Protein AF-A0A8J6MMF2-F1 (afdb_monomer_lite)

Sequence (108 aa):
MIFIKDIRGRNYLLALVIVFGFTLAVPMRLYAYSANKVFMETLDDGRIRVAVFYTVPALKEFRNAQAIFTSKKEANAFYWHLVKGGDFSVNGPANLRFTPPKTQPTPW

Secondary structure (DSSP, 8-state):
-------HHHHHHHHHHHHHHHHHT------EE-EEEEEEEE-TTS-EEEEEEEEETTTTEEEEEEEEES-HHHHHHHHHHHHTT--EETTSSS-EEEPPPPSSPPP-

Structure (mmCIF, N/CA/C/O backbone):
data_AF-A0A8J6MMF2-F1
#
_entry.id   AF-A0A8J6MMF2-F1
#
loop_
_atom_site.group_PDB
_atom_site.id
_atom_site.type_symbol
_atom_site.label_atom_id
_atom_site.label_alt_id
_atom_site.label_comp_id
_atom_site.label_asym_id
_atom_site.label_entity_id
_atom_site.label_seq_id
_atom_site.pdbx_PDB_ins_code
_atom_site.Cartn_x
_atom_site.Cartn_y
_atom_site.Cartn_z
_atom_site.occupancy
_atom_site.B_iso_or_equiv
_atom_site.auth_seq_id
_atom_site.auth_comp_id
_atom_site.auth_asym_id
_atom_site.auth_atom_id
_atom_site.pdbx_PDB_model_num
ATOM 1 N N . MET A 1 1 ? 40.425 -55.834 21.724 1.00 42.09 1 MET A N 1
ATOM 2 C CA . MET A 1 1 ? 39.552 -55.502 20.577 1.00 42.09 1 MET A CA 1
ATOM 3 C C . MET A 1 1 ? 39.149 -54.038 20.720 1.00 42.09 1 MET A C 1
ATOM 5 O O . MET A 1 1 ? 38.381 -53.723 21.617 1.00 42.09 1 MET A O 1
ATOM 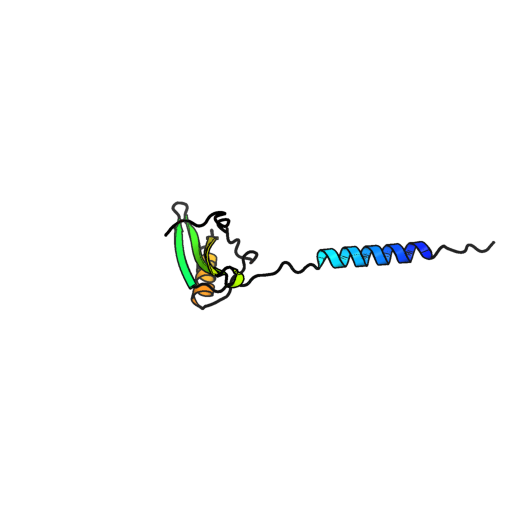9 N N . ILE A 1 2 ? 39.777 -53.131 19.965 1.00 43.97 2 ILE A N 1
ATOM 10 C CA . ILE A 1 2 ? 39.566 -51.676 20.083 1.00 43.97 2 ILE A CA 1
ATOM 11 C C . ILE A 1 2 ? 38.520 -51.270 19.042 1.00 43.97 2 ILE A C 1
ATOM 13 O O . ILE A 1 2 ? 38.746 -51.436 17.846 1.00 43.97 2 ILE A O 1
ATOM 17 N N . PHE A 1 3 ? 37.369 -50.771 19.494 1.00 43.31 3 PHE A N 1
ATOM 18 C CA . PHE A 1 3 ? 36.321 -50.243 18.620 1.00 43.31 3 PHE A CA 1
ATOM 19 C C . PHE A 1 3 ? 36.699 -48.831 18.161 1.00 43.31 3 PHE A C 1
ATOM 21 O O . PHE A 1 3 ? 36.567 -47.861 18.907 1.00 43.31 3 PHE A O 1
ATOM 28 N N . ILE A 1 4 ? 37.166 -48.711 16.919 1.00 53.47 4 ILE A N 1
ATOM 29 C CA . ILE A 1 4 ? 37.329 -47.420 16.247 1.00 53.47 4 ILE A CA 1
ATOM 30 C C . ILE A 1 4 ? 35.929 -46.957 15.828 1.00 53.47 4 ILE A C 1
ATOM 32 O O . ILE A 1 4 ? 35.343 -47.473 14.879 1.00 53.47 4 ILE A O 1
ATOM 36 N N . LYS A 1 5 ? 35.361 -46.014 16.586 1.00 53.78 5 LYS A N 1
ATOM 37 C CA . LYS A 1 5 ? 34.068 -45.387 16.287 1.00 53.78 5 LYS A CA 1
ATOM 38 C C . LYS A 1 5 ? 34.247 -44.473 15.071 1.00 53.78 5 LYS A C 1
ATOM 40 O O . LYS A 1 5 ? 35.023 -43.526 15.129 1.00 53.78 5 LYS A O 1
ATOM 45 N N . ASP A 1 6 ? 33.569 -44.789 13.970 1.00 52.25 6 ASP A N 1
ATOM 46 C CA . ASP A 1 6 ? 33.687 -44.090 12.687 1.00 52.25 6 ASP A CA 1
ATOM 47 C C . ASP A 1 6 ? 33.236 -42.617 12.808 1.00 52.25 6 ASP A C 1
ATOM 49 O O . ASP A 1 6 ? 32.065 -42.314 13.039 1.00 52.25 6 ASP A O 1
ATOM 53 N N . ILE A 1 7 ? 34.187 -41.685 12.698 1.00 56.50 7 ILE A N 1
ATOM 54 C CA . ILE A 1 7 ? 33.983 -40.230 12.851 1.00 56.50 7 ILE A CA 1
ATOM 55 C C . ILE A 1 7 ? 33.394 -39.606 11.567 1.00 56.50 7 ILE A C 1
ATOM 57 O O . ILE A 1 7 ? 32.932 -38.463 11.582 1.00 56.50 7 ILE A O 1
ATOM 61 N N . ARG A 1 8 ? 33.341 -40.349 10.450 1.00 53.91 8 ARG A N 1
ATOM 62 C CA . ARG A 1 8 ? 32.989 -39.803 9.127 1.00 53.91 8 ARG A CA 1
ATOM 63 C C . ARG A 1 8 ? 31.541 -39.316 9.030 1.00 53.91 8 ARG A C 1
ATOM 65 O O . ARG A 1 8 ? 31.298 -38.297 8.392 1.00 53.91 8 ARG A O 1
ATOM 72 N N . GLY A 1 9 ? 30.592 -39.956 9.719 1.00 53.75 9 GLY A N 1
ATOM 73 C CA . GLY A 1 9 ? 29.164 -39.596 9.658 1.00 53.75 9 GLY A CA 1
ATOM 74 C C . GLY A 1 9 ? 28.820 -38.204 10.213 1.00 53.75 9 GLY A C 1
ATOM 75 O O . GLY A 1 9 ? 27.841 -37.587 9.795 1.00 53.75 9 GLY A O 1
ATOM 76 N N . ARG A 1 10 ? 29.645 -37.669 11.121 1.00 54.19 10 ARG A N 1
ATOM 77 C CA . ARG A 1 10 ? 29.398 -36.382 11.792 1.00 54.19 10 ARG A CA 1
ATOM 78 C C . ARG A 1 10 ? 29.695 -35.176 10.892 1.00 54.19 10 ARG A C 1
ATOM 80 O O . ARG A 1 10 ? 29.048 -34.143 11.029 1.00 54.19 10 ARG A O 1
ATOM 87 N N . ASN A 1 11 ? 30.612 -35.327 9.935 1.00 55.78 11 ASN A N 1
ATOM 88 C CA . ASN A 1 11 ? 30.988 -34.260 9.002 1.00 55.78 11 ASN A CA 1
ATOM 89 C C . ASN A 1 11 ? 29.916 -34.033 7.925 1.00 55.78 11 ASN A C 1
ATOM 91 O O . ASN A 1 11 ? 29.640 -32.890 7.566 1.00 55.78 11 ASN A O 1
ATOM 95 N N . TYR A 1 12 ? 29.257 -35.102 7.465 1.00 58.72 12 TYR A N 1
ATOM 96 C CA . TYR A 1 12 ? 28.173 -34.999 6.482 1.00 58.72 12 TYR A CA 1
ATOM 97 C C . TYR A 1 12 ? 26.918 -34.339 7.066 1.00 58.72 12 TYR A C 1
ATOM 99 O O . TYR A 1 12 ? 26.282 -33.536 6.391 1.00 58.72 12 TYR A O 1
ATOM 107 N N . LEU A 1 13 ? 26.599 -34.611 8.337 1.00 58.34 13 LEU A N 1
ATOM 108 C CA . LEU A 1 13 ? 25.499 -33.953 9.053 1.00 58.34 13 LEU A CA 1
ATOM 109 C C . LEU A 1 13 ? 25.727 -32.442 9.198 1.00 58.34 13 LEU A C 1
ATOM 111 O O . LEU A 1 13 ? 24.812 -31.661 8.954 1.00 58.34 13 LEU A O 1
ATOM 115 N N . LEU A 1 14 ? 26.951 -32.025 9.535 1.00 58.62 14 LEU A N 1
ATOM 116 C CA . LEU A 1 14 ? 27.307 -30.605 9.627 1.00 58.62 14 LEU A CA 1
ATOM 117 C C . LEU A 1 14 ? 27.216 -29.907 8.264 1.00 58.62 14 LEU A C 1
ATOM 119 O O . LEU A 1 14 ? 26.653 -28.819 8.176 1.00 58.62 14 LEU A O 1
ATOM 123 N N . ALA A 1 15 ? 27.702 -30.547 7.197 1.00 60.62 15 ALA A N 1
ATOM 124 C CA . ALA A 1 15 ? 27.588 -30.010 5.842 1.00 60.62 15 ALA A CA 1
ATOM 125 C C . ALA A 1 15 ? 26.120 -29.849 5.406 1.00 60.62 15 ALA A C 1
ATOM 127 O O . ALA A 1 15 ? 25.755 -28.829 4.824 1.00 60.62 15 ALA A O 1
ATOM 128 N N . LEU A 1 16 ? 25.261 -30.814 5.744 1.00 59.03 16 LEU A N 1
ATOM 129 C CA . LEU A 1 16 ? 23.841 -30.786 5.395 1.00 59.03 16 LEU A CA 1
ATOM 130 C C . LEU A 1 16 ? 23.087 -29.677 6.149 1.00 59.03 16 LEU A C 1
ATOM 132 O O . LEU A 1 16 ? 22.288 -28.970 5.541 1.00 59.03 16 LEU A O 1
ATOM 136 N N . VAL A 1 17 ? 23.403 -29.448 7.430 1.00 61.16 17 VAL A N 1
ATOM 137 C CA . VAL A 1 17 ? 22.840 -28.337 8.225 1.00 61.16 17 VAL A CA 1
ATOM 138 C C . VAL A 1 17 ? 23.275 -26.969 7.683 1.00 61.16 17 VAL A C 1
ATOM 140 O O . VAL A 1 17 ? 22.457 -26.053 7.628 1.00 61.16 17 VAL A O 1
ATOM 143 N N . ILE A 1 18 ? 24.524 -26.824 7.228 1.00 60.81 18 ILE A N 1
ATOM 144 C CA . ILE A 1 18 ? 25.024 -25.565 6.648 1.00 60.81 18 ILE A CA 1
ATOM 145 C C . ILE A 1 18 ? 24.328 -25.255 5.314 1.00 60.81 18 ILE A C 1
ATOM 147 O O . ILE A 1 18 ? 23.906 -24.120 5.092 1.00 60.81 18 ILE A O 1
ATOM 151 N N . VAL A 1 19 ? 24.148 -26.258 4.448 1.00 59.78 19 VAL A N 1
ATOM 152 C CA . VAL A 1 19 ? 23.449 -26.092 3.160 1.00 59.78 19 VAL A CA 1
ATOM 153 C C . VAL A 1 19 ? 21.963 -25.773 3.372 1.00 59.78 19 VAL A C 1
ATOM 155 O O . VAL A 1 19 ? 21.427 -24.872 2.722 1.00 59.78 19 VAL A O 1
ATOM 158 N N . PHE A 1 20 ? 21.301 -26.437 4.325 1.00 58.22 20 PHE A N 1
ATOM 159 C CA . PHE A 1 20 ? 19.907 -26.132 4.664 1.00 58.22 20 PHE A CA 1
ATOM 160 C C . PHE A 1 20 ? 19.759 -24.728 5.275 1.00 58.22 20 PHE A C 1
ATOM 162 O O . PHE A 1 20 ? 18.843 -23.992 4.915 1.00 58.22 20 PHE A O 1
ATOM 169 N N . GLY A 1 21 ? 20.699 -24.311 6.129 1.00 58.34 21 GLY A N 1
ATOM 170 C CA . GLY A 1 21 ? 20.718 -22.967 6.713 1.00 58.34 21 GLY A CA 1
ATOM 171 C C . GLY A 1 21 ? 20.884 -21.852 5.674 1.00 58.34 21 GLY A C 1
ATOM 172 O O . GLY A 1 21 ? 20.245 -20.808 5.791 1.00 58.34 21 GLY A O 1
ATOM 173 N N . PHE A 1 22 ? 21.675 -22.080 4.620 1.00 53.97 22 PHE A N 1
ATOM 174 C CA . PHE A 1 22 ? 21.911 -21.079 3.572 1.00 53.97 22 PHE A CA 1
ATOM 175 C C . PHE A 1 22 ? 20.704 -20.862 2.647 1.00 53.97 22 PHE A C 1
ATOM 177 O O . PHE A 1 22 ? 20.482 -19.748 2.178 1.00 53.97 22 PHE A O 1
ATOM 184 N N . THR A 1 23 ? 19.893 -21.897 2.402 1.00 54.56 23 THR A N 1
ATOM 185 C CA . THR A 1 23 ? 18.701 -21.778 1.536 1.00 54.56 23 THR A CA 1
ATOM 186 C C . THR A 1 23 ? 17.531 -21.055 2.208 1.00 54.56 23 THR A C 1
ATOM 188 O O . THR A 1 23 ? 16.736 -20.419 1.521 1.00 54.56 23 THR A O 1
ATOM 191 N N . LEU A 1 24 ? 17.449 -21.071 3.542 1.00 54.16 24 LEU A N 1
ATOM 192 C CA . LEU A 1 24 ? 16.440 -20.314 4.296 1.00 54.16 24 LEU A CA 1
ATOM 193 C C . LEU A 1 24 ? 16.814 -18.839 4.494 1.00 54.16 24 LEU A C 1
ATOM 195 O O . LEU A 1 24 ? 15.948 -18.019 4.786 1.00 54.16 24 LEU A O 1
ATOM 199 N N . ALA A 1 25 ? 18.088 -18.491 4.312 1.00 53.34 25 ALA A N 1
ATOM 200 C CA . ALA A 1 25 ? 18.591 -17.131 4.465 1.00 53.34 25 ALA A CA 1
ATOM 201 C C . ALA A 1 25 ? 18.551 -16.319 3.162 1.00 53.34 25 ALA A C 1
ATOM 203 O O . ALA A 1 25 ? 19.191 -15.272 3.093 1.00 53.34 25 ALA A O 1
ATOM 204 N N . VAL A 1 26 ? 17.837 -16.771 2.122 1.00 53.31 26 VAL A N 1
ATOM 205 C CA . VAL A 1 26 ? 17.650 -15.956 0.915 1.00 53.31 26 VAL A CA 1
ATOM 206 C C . VAL A 1 26 ? 16.849 -14.719 1.323 1.00 53.31 26 VAL A C 1
ATOM 208 O O . VAL A 1 26 ? 15.674 -14.852 1.675 1.00 53.31 26 VAL A O 1
ATOM 211 N N . PRO A 1 27 ? 17.440 -13.511 1.295 1.00 52.50 27 PRO A N 1
ATOM 212 C CA . PRO A 1 27 ? 16.694 -12.316 1.623 1.00 52.50 27 PRO A CA 1
ATOM 213 C C . PRO A 1 27 ? 15.643 -12.140 0.530 1.00 52.50 27 PRO A C 1
ATOM 215 O O . PRO A 1 27 ? 15.969 -11.817 -0.616 1.00 52.50 27 PRO A O 1
ATOM 218 N N . MET A 1 28 ? 14.371 -12.374 0.865 1.00 55.91 28 MET A N 1
ATOM 219 C CA . MET A 1 28 ? 13.272 -11.879 0.046 1.00 55.91 28 MET A CA 1
ATOM 220 C C . MET A 1 28 ? 13.526 -10.388 -0.128 1.00 55.91 28 MET A C 1
ATOM 222 O O . MET A 1 28 ? 13.543 -9.646 0.853 1.00 55.91 28 MET A O 1
ATOM 226 N N . ARG A 1 29 ? 13.826 -9.964 -1.360 1.00 53.59 29 ARG A N 1
ATOM 227 C CA . ARG A 1 29 ? 14.138 -8.569 -1.663 1.00 53.59 29 ARG A CA 1
ATOM 228 C C . ARG A 1 29 ? 12.927 -7.728 -1.269 1.00 53.59 29 ARG A C 1
ATOM 230 O O . ARG A 1 29 ? 11.926 -7.694 -1.982 1.00 53.59 29 ARG A O 1
ATOM 237 N N . LEU A 1 30 ? 13.010 -7.094 -0.104 1.00 58.47 30 LEU A N 1
ATOM 238 C CA . LEU A 1 30 ? 12.039 -6.122 0.366 1.00 58.47 30 LEU A CA 1
ATOM 239 C C . LEU A 1 30 ? 12.232 -4.877 -0.489 1.00 58.47 30 LEU A C 1
ATOM 241 O O . LEU A 1 30 ? 13.081 -4.034 -0.217 1.00 58.47 30 LEU A O 1
ATOM 245 N N . TYR A 1 31 ? 11.477 -4.797 -1.579 1.00 65.31 31 TYR A N 1
ATOM 246 C CA . TYR A 1 31 ? 11.393 -3.568 -2.343 1.00 65.31 31 TYR A CA 1
ATOM 247 C C . TYR A 1 31 ? 10.550 -2.579 -1.537 1.00 65.31 31 TYR A C 1
ATOM 249 O O . TYR A 1 31 ? 9.369 -2.834 -1.274 1.00 65.31 31 TYR A O 1
ATOM 257 N N . ALA A 1 32 ? 11.193 -1.502 -1.091 1.00 72.25 32 ALA A N 1
ATOM 258 C CA . ALA A 1 32 ? 10.549 -0.339 -0.505 1.00 72.25 32 ALA A CA 1
ATOM 259 C C . ALA A 1 32 ? 10.223 0.653 -1.628 1.00 72.25 32 ALA A C 1
ATOM 261 O O . ALA A 1 32 ? 11.066 0.935 -2.483 1.00 72.25 32 ALA A O 1
ATOM 262 N N . TYR A 1 33 ? 8.988 1.137 -1.645 1.00 81.44 33 TYR A N 1
ATOM 263 C CA . TYR A 1 33 ? 8.495 2.117 -2.599 1.00 81.44 33 TYR A CA 1
ATOM 264 C C . TYR A 1 33 ? 7.968 3.329 -1.843 1.00 81.44 33 TYR A C 1
ATOM 266 O O . TYR A 1 33 ? 7.351 3.189 -0.787 1.00 81.44 33 TYR A O 1
ATOM 274 N N . SER A 1 34 ? 8.168 4.505 -2.431 1.00 82.56 34 SER A N 1
ATOM 275 C CA . SER A 1 34 ? 7.562 5.743 -1.957 1.00 82.56 34 SER A CA 1
ATOM 276 C C . SER A 1 34 ? 6.262 6.012 -2.717 1.00 82.56 34 SER A C 1
ATOM 278 O O . SER A 1 34 ? 6.139 5.700 -3.907 1.00 82.56 34 SER A O 1
ATOM 280 N N . ALA A 1 35 ? 5.263 6.546 -2.019 1.00 85.62 35 ALA A N 1
ATOM 281 C CA . ALA A 1 35 ? 3.968 6.857 -2.602 1.00 85.62 35 ALA A CA 1
ATOM 282 C C . ALA A 1 35 ? 4.010 8.206 -3.334 1.00 85.62 35 ALA A C 1
ATOM 284 O O . ALA A 1 35 ? 4.379 9.222 -2.756 1.00 85.62 35 ALA A O 1
ATOM 285 N N . ASN A 1 36 ? 3.542 8.235 -4.581 1.00 87.44 36 ASN A N 1
ATOM 286 C CA . ASN A 1 36 ? 3.330 9.482 -5.321 1.00 87.44 36 ASN A CA 1
ATOM 287 C C . ASN A 1 36 ? 1.983 10.116 -4.960 1.00 87.44 36 ASN A C 1
ATOM 289 O O . ASN A 1 36 ? 1.847 11.335 -4.900 1.00 87.44 36 ASN A O 1
ATOM 293 N N . LYS A 1 37 ? 0.955 9.277 -4.785 1.00 89.81 37 LYS A N 1
ATOM 294 C CA . LYS A 1 37 ? -0.405 9.708 -4.453 1.00 89.81 37 LYS A CA 1
ATOM 295 C C . LYS A 1 37 ? -1.094 8.655 -3.601 1.00 89.81 37 LYS A C 1
ATOM 297 O O . LYS A 1 37 ? -0.959 7.462 -3.864 1.00 89.81 37 LYS A O 1
ATOM 302 N N . VAL A 1 38 ? -1.848 9.100 -2.605 1.00 90.75 38 VAL A N 1
ATOM 303 C CA . VAL A 1 38 ? -2.534 8.229 -1.648 1.00 90.75 38 VAL A CA 1
ATOM 304 C C . VAL A 1 38 ? -3.982 8.677 -1.526 1.00 90.75 38 VAL A C 1
ATOM 306 O O . VAL A 1 38 ? -4.258 9.874 -1.465 1.00 90.75 38 VAL A O 1
ATOM 309 N N . PHE A 1 39 ? -4.900 7.719 -1.479 1.00 92.62 39 PHE A N 1
ATOM 310 C CA . PHE A 1 39 ? -6.324 7.956 -1.274 1.00 92.62 39 PHE A CA 1
ATOM 311 C C . PHE A 1 39 ? -6.868 6.985 -0.243 1.00 92.62 39 PHE A C 1
ATOM 313 O O . PHE A 1 39 ? -6.375 5.864 -0.114 1.00 92.62 39 PHE A O 1
ATOM 320 N N . MET A 1 40 ? -7.912 7.406 0.457 1.00 93.31 40 MET A N 1
ATOM 321 C CA . MET A 1 40 ? -8.622 6.571 1.410 1.00 93.31 40 MET A CA 1
ATOM 322 C C . MET A 1 40 ? -10.119 6.676 1.143 1.00 93.31 40 MET A C 1
ATOM 324 O O . MET A 1 40 ? -10.658 7.778 1.075 1.00 93.31 40 MET A O 1
ATOM 328 N N . GLU A 1 41 ? -10.777 5.532 1.009 1.00 94.25 41 GLU A N 1
ATOM 329 C CA . GLU A 1 41 ? -12.218 5.429 0.787 1.00 94.25 41 GLU A CA 1
ATOM 330 C C . GLU A 1 41 ? -12.837 4.402 1.739 1.00 94.25 41 GLU A C 1
ATOM 332 O O . GLU A 1 41 ? -12.186 3.440 2.153 1.00 94.25 41 GLU A O 1
ATOM 337 N N . THR A 1 42 ? -14.100 4.616 2.104 1.00 93.56 42 THR A N 1
ATOM 338 C CA . THR A 1 42 ? -14.893 3.629 2.851 1.00 93.56 42 THR A CA 1
ATOM 339 C C . THR A 1 42 ? -15.733 2.853 1.845 1.00 93.56 42 THR A C 1
ATOM 341 O O . THR A 1 42 ? -16.431 3.465 1.044 1.00 93.56 42 THR A O 1
ATOM 344 N N . LEU A 1 43 ? -15.617 1.529 1.856 1.00 91.75 43 LEU A N 1
ATOM 345 C CA . LEU A 1 43 ? -16.365 0.620 0.993 1.00 91.75 43 LEU A CA 1
ATOM 346 C C . LEU A 1 43 ? -17.790 0.426 1.523 1.00 91.75 43 LEU A C 1
ATOM 348 O O . LEU A 1 43 ? -18.048 0.636 2.709 1.00 91.75 43 LEU A O 1
ATOM 352 N N . ASP A 1 44 ? -18.688 -0.051 0.661 1.00 90.94 44 ASP A N 1
ATOM 353 C CA . ASP A 1 44 ? -20.101 -0.287 1.001 1.00 90.94 44 ASP A CA 1
ATOM 354 C C . ASP A 1 44 ? -20.289 -1.276 2.165 1.00 90.94 44 ASP A C 1
ATOM 356 O O . ASP A 1 44 ? -21.274 -1.215 2.895 1.00 90.94 44 ASP A O 1
ATOM 360 N N . ASP A 1 45 ? -19.321 -2.172 2.375 1.00 90.75 45 ASP A N 1
ATOM 361 C CA . ASP A 1 45 ? -19.302 -3.143 3.474 1.00 90.75 45 ASP A CA 1
ATOM 362 C C . ASP A 1 45 ? -18.669 -2.611 4.775 1.00 90.75 45 ASP A C 1
ATOM 364 O O . ASP A 1 45 ? -18.437 -3.370 5.718 1.00 90.75 45 ASP A O 1
ATOM 368 N N . GLY A 1 46 ? -18.361 -1.313 4.835 1.00 88.75 46 GLY A N 1
ATOM 369 C CA . GLY A 1 46 ? -17.777 -0.642 5.997 1.00 88.75 46 GLY A CA 1
ATOM 370 C C . GLY A 1 46 ? -16.266 -0.827 6.157 1.00 88.75 46 GLY A C 1
ATOM 371 O O . GLY A 1 46 ? -15.674 -0.217 7.053 1.00 88.75 46 GLY A O 1
ATOM 372 N N . ARG A 1 47 ? -15.605 -1.622 5.303 1.00 91.88 47 ARG A N 1
ATOM 373 C CA . ARG A 1 47 ? -14.136 -1.709 5.279 1.00 91.88 47 ARG A CA 1
ATOM 374 C C . ARG A 1 47 ? -13.539 -0.452 4.657 1.00 91.88 47 ARG A C 1
ATOM 376 O O . ARG A 1 47 ? -14.159 0.216 3.839 1.00 91.88 47 ARG A O 1
ATOM 383 N N . ILE A 1 48 ? -12.300 -0.139 5.011 1.00 93.12 48 ILE A N 1
ATOM 384 C CA . ILE A 1 48 ? -11.598 1.045 4.513 1.00 93.12 48 ILE A CA 1
ATOM 385 C C . ILE A 1 48 ? -10.507 0.605 3.550 1.00 93.12 48 ILE A C 1
ATOM 387 O O . ILE A 1 48 ? -9.640 -0.197 3.902 1.00 93.12 48 ILE A O 1
ATOM 391 N N . ARG A 1 49 ? -10.533 1.141 2.333 1.00 91.75 49 ARG A N 1
ATOM 392 C CA . ARG A 1 49 ? -9.498 0.917 1.328 1.00 91.75 49 ARG A CA 1
ATOM 393 C C . ARG A 1 49 ? -8.549 2.108 1.314 1.00 91.75 49 ARG A C 1
ATOM 395 O O . ARG A 1 49 ? -8.976 3.245 1.144 1.00 91.75 49 ARG A O 1
ATOM 402 N N . VAL A 1 50 ? -7.257 1.836 1.456 1.00 91.25 50 VAL A N 1
ATOM 403 C CA . VAL A 1 50 ? -6.187 2.803 1.195 1.00 91.25 50 VAL A CA 1
ATOM 404 C C . VAL A 1 50 ? -5.530 2.420 -0.125 1.00 91.25 50 VAL A C 1
ATOM 406 O O . VAL A 1 50 ? -4.936 1.346 -0.234 1.00 91.25 50 VAL A O 1
ATOM 409 N N . ALA A 1 51 ? -5.667 3.279 -1.132 1.00 90.75 51 ALA A N 1
ATOM 410 C CA . ALA A 1 51 ? -5.081 3.101 -2.454 1.00 90.75 51 ALA A CA 1
ATOM 411 C C . ALA A 1 51 ? -3.830 3.971 -2.603 1.00 90.75 51 ALA A C 1
ATOM 413 O O . ALA A 1 51 ? -3.827 5.149 -2.244 1.00 90.75 51 ALA A O 1
ATOM 414 N N . VAL A 1 52 ? -2.775 3.388 -3.159 1.00 90.25 52 VAL A N 1
ATOM 415 C CA . VAL A 1 52 ? -1.449 3.991 -3.275 1.00 90.25 52 VAL A CA 1
ATOM 416 C C . VAL A 1 52 ? -0.999 3.921 -4.721 1.00 90.25 52 VAL A C 1
ATOM 418 O O . VAL A 1 52 ? -0.940 2.841 -5.303 1.00 90.25 52 VAL A O 1
ATOM 421 N N . PHE A 1 53 ? -0.658 5.066 -5.292 1.00 89.19 53 PHE A N 1
ATOM 422 C CA . PHE A 1 53 ? -0.052 5.179 -6.610 1.00 89.19 53 PHE A CA 1
ATOM 423 C C . PHE A 1 53 ? 1.435 5.445 -6.434 1.00 89.19 53 PHE A C 1
ATOM 425 O O . PHE A 1 53 ? 1.816 6.355 -5.698 1.00 89.19 53 PHE A O 1
ATOM 432 N N . TYR A 1 54 ? 2.272 4.661 -7.098 1.00 86.44 54 TYR A N 1
ATOM 433 C CA . TYR A 1 54 ? 3.721 4.703 -6.932 1.00 86.44 54 TYR A CA 1
ATOM 434 C C . TYR A 1 54 ? 4.431 4.398 -8.247 1.00 86.44 54 TYR A C 1
ATOM 436 O O . TYR A 1 54 ? 3.856 3.796 -9.155 1.00 86.44 54 TYR A O 1
ATOM 444 N N . THR A 1 55 ? 5.688 4.817 -8.352 1.00 84.44 55 THR A N 1
ATOM 445 C CA . THR A 1 55 ? 6.532 4.521 -9.514 1.00 84.44 55 THR A CA 1
ATOM 446 C C . THR A 1 55 ? 7.430 3.333 -9.201 1.00 84.44 55 THR A C 1
ATOM 448 O O . THR A 1 55 ? 7.987 3.246 -8.108 1.00 84.44 55 THR A O 1
ATOM 451 N N . VAL A 1 56 ? 7.617 2.434 -10.168 1.00 80.50 56 VAL A N 1
ATOM 452 C CA . VAL A 1 56 ? 8.653 1.395 -10.112 1.00 80.50 56 VAL A CA 1
ATOM 453 C C . VAL A 1 56 ? 9.845 1.859 -10.954 1.00 80.50 56 VAL A C 1
ATOM 455 O O . VAL A 1 56 ? 9.785 1.743 -12.181 1.00 80.50 56 VAL A O 1
ATOM 458 N N . PRO A 1 57 ? 10.941 2.366 -10.350 1.00 74.50 57 PRO A N 1
ATOM 459 C CA . PRO A 1 57 ? 12.029 2.988 -11.109 1.00 74.50 57 PRO A CA 1
ATOM 460 C C . PRO A 1 57 ? 12.685 2.043 -12.119 1.00 74.50 57 PRO A C 1
ATOM 462 O O . PRO A 1 57 ? 12.976 2.445 -13.241 1.00 74.50 57 PRO A O 1
ATOM 465 N N . ALA A 1 58 ? 12.846 0.768 -11.751 1.00 72.62 58 ALA A N 1
ATOM 466 C CA . ALA A 1 58 ? 13.441 -0.251 -12.615 1.00 72.62 58 ALA A CA 1
ATOM 467 C C . ALA A 1 58 ? 12.632 -0.519 -13.897 1.00 72.62 58 ALA A C 1
ATOM 469 O O . ALA A 1 58 ? 13.207 -0.922 -14.902 1.00 72.62 58 ALA A O 1
ATOM 470 N N . LEU A 1 59 ? 11.315 -0.294 -13.861 1.00 73.38 59 LEU A N 1
ATOM 471 C CA . LEU A 1 59 ? 10.408 -0.555 -14.983 1.00 73.38 59 LEU A CA 1
ATOM 472 C C . LEU A 1 59 ? 9.938 0.729 -15.679 1.00 73.38 59 LEU A C 1
ATOM 474 O O . LEU A 1 59 ? 9.360 0.651 -16.753 1.00 73.38 59 LEU A O 1
ATOM 478 N N . LYS A 1 60 ? 10.192 1.908 -15.088 1.00 77.62 60 LYS A N 1
ATOM 479 C CA . LYS A 1 60 ? 9.669 3.210 -15.546 1.00 77.62 60 LYS A CA 1
AT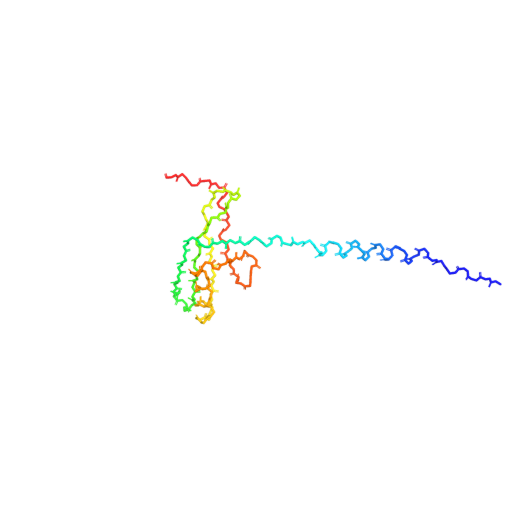OM 480 C C . LYS A 1 60 ? 8.137 3.229 -15.681 1.00 77.62 60 LYS A C 1
ATOM 482 O O . LYS A 1 60 ? 7.590 3.913 -16.539 1.00 77.62 60 LYS A O 1
ATOM 487 N N . GLU A 1 61 ? 7.448 2.496 -14.810 1.00 76.06 61 GLU A N 1
ATOM 488 C CA . GLU A 1 61 ? 5.988 2.362 -14.817 1.00 76.06 61 GLU A CA 1
ATOM 489 C C . GLU A 1 61 ? 5.353 3.006 -13.583 1.00 76.06 61 GLU A C 1
ATOM 491 O O . GLU A 1 61 ? 5.879 2.899 -12.469 1.00 76.06 61 GLU A O 1
ATOM 496 N N . PHE A 1 62 ? 4.173 3.598 -13.776 1.00 82.62 62 PHE A N 1
ATOM 497 C CA . PHE A 1 62 ? 3.265 3.970 -12.693 1.00 82.62 62 PHE A CA 1
ATOM 498 C C . PHE A 1 62 ? 2.365 2.785 -12.342 1.00 82.62 62 PHE A C 1
ATOM 500 O O . PHE A 1 62 ? 1.762 2.169 -13.221 1.00 82.62 62 PHE A O 1
ATOM 507 N N . ARG A 1 63 ? 2.257 2.470 -11.053 1.00 80.81 63 ARG A N 1
ATOM 508 C CA . ARG A 1 63 ? 1.461 1.353 -10.540 1.00 80.81 63 ARG A CA 1
ATOM 509 C C . ARG A 1 63 ? 0.535 1.793 -9.423 1.00 80.81 63 ARG A C 1
ATOM 511 O O . ARG A 1 63 ? 0.726 2.847 -8.817 1.00 80.81 63 ARG A O 1
ATOM 518 N N . ASN A 1 64 ? -0.463 0.956 -9.159 1.00 84.88 64 ASN A N 1
ATOM 519 C CA . ASN A 1 64 ? -1.363 1.099 -8.029 1.00 84.88 64 ASN A CA 1
ATOM 520 C C . ASN A 1 64 ? -1.305 -0.137 -7.118 1.00 84.88 64 ASN A C 1
ATOM 522 O O . ASN A 1 64 ? -1.139 -1.271 -7.565 1.00 84.88 64 ASN A O 1
ATOM 526 N N . ALA A 1 65 ? -1.431 0.096 -5.819 1.00 84.12 65 ALA A N 1
ATOM 527 C CA . ALA A 1 65 ? -1.589 -0.930 -4.801 1.00 84.12 65 ALA A CA 1
ATOM 528 C C . ALA A 1 65 ? -2.729 -0.528 -3.870 1.00 84.12 65 ALA A C 1
ATOM 530 O O . ALA A 1 65 ? -2.982 0.660 -3.672 1.00 84.12 65 ALA A O 1
ATOM 531 N N . GLN A 1 66 ? -3.417 -1.508 -3.294 1.00 88.00 66 GLN A N 1
ATOM 532 C CA . GLN A 1 66 ? -4.507 -1.247 -2.359 1.00 88.00 66 GLN A CA 1
ATOM 533 C C . GLN A 1 66 ? -4.383 -2.124 -1.118 1.00 88.00 66 GLN A C 1
ATOM 535 O O . GLN A 1 66 ? -4.163 -3.331 -1.217 1.00 88.00 66 GLN A O 1
ATOM 540 N N . ALA A 1 67 ? -4.550 -1.520 0.052 1.00 87.50 67 ALA A N 1
ATOM 541 C CA . ALA A 1 67 ? -4.720 -2.227 1.314 1.00 87.50 67 ALA A CA 1
ATOM 542 C C . ALA A 1 67 ? -6.162 -2.044 1.783 1.00 87.50 67 ALA A C 1
ATOM 544 O O . ALA A 1 67 ? -6.705 -0.941 1.724 1.00 87.50 67 ALA A O 1
ATOM 545 N N . ILE A 1 68 ? -6.787 -3.133 2.226 1.00 89.88 68 ILE A N 1
ATOM 546 C CA . ILE A 1 68 ? -8.144 -3.118 2.775 1.00 89.88 68 ILE A CA 1
ATOM 547 C C . ILE A 1 68 ? -8.033 -3.410 4.264 1.00 89.88 68 ILE A C 1
ATOM 549 O O . ILE A 1 68 ? -7.510 -4.450 4.659 1.00 89.88 68 ILE A O 1
ATOM 553 N N . PHE A 1 69 ? -8.552 -2.498 5.072 1.00 89.19 69 PHE A N 1
ATOM 554 C CA . PHE A 1 69 ? -8.536 -2.560 6.522 1.00 89.19 69 PHE A CA 1
ATOM 555 C C . PHE A 1 69 ? -9.961 -2.685 7.048 1.00 89.19 69 PHE A C 1
ATOM 557 O O . PHE A 1 69 ? -10.885 -2.042 6.554 1.00 89.19 69 PHE A O 1
ATOM 564 N N . THR A 1 70 ? -10.138 -3.485 8.091 1.00 90.50 70 THR A N 1
ATOM 565 C CA . THR A 1 70 ? -11.372 -3.506 8.890 1.00 90.50 70 THR A CA 1
ATOM 566 C C . THR A 1 70 ? -11.335 -2.446 9.993 1.00 90.50 70 THR A C 1
ATOM 568 O O . THR A 1 70 ? -12.371 -1.920 10.386 1.00 90.50 70 THR A O 1
ATOM 571 N N . SER A 1 71 ? -10.139 -2.087 10.473 1.00 90.88 71 SER A N 1
ATOM 572 C CA . SER A 1 71 ? -9.932 -1.091 11.525 1.00 90.88 71 SER A CA 1
ATOM 573 C C . SER A 1 71 ? -9.650 0.299 10.953 1.00 90.88 71 SER A C 1
ATOM 575 O O . SER A 1 71 ? -8.641 0.527 10.284 1.00 90.88 71 SER A O 1
ATOM 577 N N . LYS A 1 72 ? -10.494 1.279 11.302 1.00 91.19 72 LYS A N 1
ATOM 578 C CA . LYS A 1 72 ? -10.283 2.694 10.942 1.00 91.19 72 LYS A CA 1
ATOM 579 C C . LYS A 1 72 ? -8.996 3.273 11.519 1.00 91.19 72 LYS A C 1
ATOM 581 O O . LYS A 1 72 ? -8.355 4.102 10.878 1.00 91.19 72 LYS A O 1
ATOM 586 N N . LYS A 1 73 ? -8.607 2.838 12.720 1.00 91.94 73 LYS A N 1
ATOM 587 C CA . LYS A 1 73 ? -7.369 3.292 13.365 1.00 91.94 73 LYS A CA 1
ATOM 588 C C . LYS A 1 73 ? -6.145 2.853 12.561 1.00 91.94 73 LYS A C 1
ATOM 590 O O . LYS A 1 73 ? -5.260 3.668 12.324 1.00 91.94 73 LYS A O 1
ATOM 595 N N . GLU A 1 74 ? -6.125 1.598 12.120 1.00 90.06 74 GLU A N 1
ATOM 596 C CA . GLU A 1 74 ? -5.033 1.048 11.309 1.00 90.06 74 GLU A CA 1
ATOM 597 C C . GLU A 1 74 ? -4.989 1.686 9.922 1.00 90.06 74 GLU A C 1
ATOM 599 O O . GLU A 1 74 ? -3.921 2.115 9.489 1.00 90.06 74 GLU A O 1
ATOM 604 N N . ALA A 1 75 ? -6.149 1.846 9.274 1.00 90.94 75 ALA A N 1
ATOM 605 C CA . ALA A 1 75 ? -6.247 2.524 7.985 1.00 90.94 75 ALA A CA 1
ATOM 606 C C . ALA A 1 75 ? -5.696 3.956 8.046 1.00 90.94 75 ALA A C 1
ATOM 608 O O . ALA A 1 75 ? -4.883 4.343 7.210 1.00 90.94 75 ALA A O 1
ATOM 609 N N . ASN A 1 76 ? -6.080 4.724 9.073 1.00 93.06 76 ASN A N 1
ATOM 610 C CA . ASN A 1 76 ? -5.584 6.083 9.283 1.00 93.06 76 ASN A CA 1
ATOM 611 C C . ASN A 1 76 ? -4.080 6.116 9.557 1.00 93.06 76 ASN A C 1
ATOM 613 O O . ASN A 1 76 ? -3.386 6.972 9.016 1.00 93.06 76 ASN A O 1
ATOM 617 N N . ALA A 1 77 ? -3.572 5.213 10.399 1.00 92.06 77 ALA A N 1
ATOM 618 C CA . ALA A 1 77 ? -2.145 5.145 10.693 1.00 92.06 77 ALA A CA 1
ATOM 619 C C . ALA A 1 77 ? -1.336 4.864 9.419 1.00 92.06 77 ALA A C 1
ATOM 621 O O . ALA A 1 77 ? -0.358 5.558 9.146 1.00 92.06 77 ALA A O 1
ATOM 622 N N . PHE A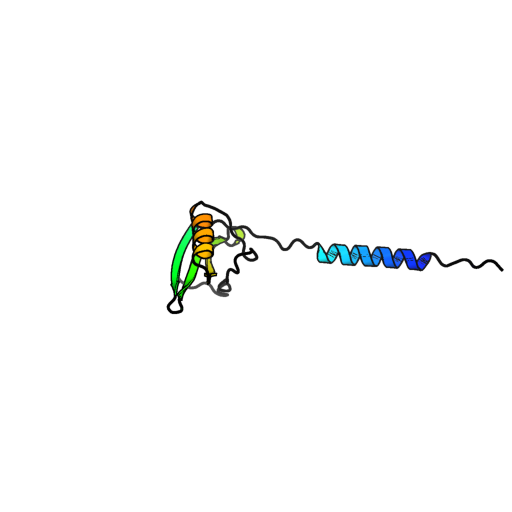 1 78 ? -1.791 3.908 8.606 1.00 90.69 78 PHE A N 1
ATOM 623 C CA . PHE A 1 78 ? -1.162 3.572 7.333 1.00 90.69 78 PHE A CA 1
ATOM 624 C C . PHE A 1 78 ? -1.258 4.718 6.315 1.00 90.69 78 PHE A C 1
ATOM 626 O O . PHE A 1 78 ? -0.259 5.086 5.704 1.00 90.69 78 PHE A O 1
ATOM 633 N N . TYR A 1 79 ? -2.430 5.341 6.178 1.00 92.75 79 TYR A N 1
ATOM 634 C CA . TYR A 1 79 ? -2.630 6.501 5.307 1.00 92.75 79 TYR A CA 1
ATOM 635 C C . TYR A 1 79 ? -1.692 7.659 5.675 1.00 92.75 79 TYR A C 1
ATOM 637 O O . TYR A 1 79 ? -0.968 8.167 4.820 1.00 92.75 79 TYR A O 1
ATOM 645 N N . TRP A 1 80 ? -1.650 8.051 6.952 1.00 92.62 80 TRP A N 1
ATOM 646 C CA . TRP A 1 80 ? -0.800 9.154 7.404 1.00 92.62 80 TRP A CA 1
ATOM 647 C C . TRP A 1 80 ? 0.690 8.843 7.322 1.00 92.62 80 TRP A C 1
ATOM 649 O O . TRP A 1 80 ? 1.474 9.758 7.078 1.00 92.62 80 TRP A O 1
ATOM 659 N N . HIS A 1 81 ? 1.082 7.581 7.506 1.00 90.81 81 HIS A N 1
ATOM 660 C CA . HIS A 1 81 ? 2.453 7.133 7.262 1.00 90.81 81 HIS A CA 1
ATOM 661 C C . HIS A 1 81 ? 2.871 7.424 5.817 1.00 90.81 81 HIS A C 1
ATOM 663 O O . HIS A 1 81 ? 3.881 8.086 5.593 1.00 90.81 81 HIS A O 1
ATOM 669 N N . LEU A 1 82 ? 2.041 7.038 4.846 1.00 90.88 82 LEU A N 1
ATOM 670 C CA . LEU A 1 82 ? 2.320 7.265 3.427 1.00 90.88 82 LEU A CA 1
ATOM 671 C C . LEU A 1 82 ? 2.280 8.748 3.036 1.00 90.88 82 LEU A C 1
ATOM 673 O O . LEU A 1 82 ? 3.152 9.213 2.310 1.00 90.88 82 LEU A O 1
ATOM 677 N N . VAL A 1 83 ? 1.299 9.511 3.532 1.00 90.12 83 VAL A N 1
ATOM 678 C CA . VAL A 1 83 ? 1.182 10.957 3.249 1.00 90.12 83 VAL A CA 1
ATOM 679 C C . VAL A 1 83 ? 2.399 11.737 3.753 1.00 90.12 83 VAL A C 1
ATOM 681 O O . VAL A 1 83 ? 2.797 12.720 3.135 1.00 90.12 83 VAL A O 1
ATOM 684 N N . LYS A 1 84 ? 3.027 11.290 4.845 1.00 91.00 84 LYS A N 1
ATOM 685 C CA . LYS A 1 84 ? 4.265 11.880 5.378 1.00 91.00 84 LYS A CA 1
ATOM 686 C C . LYS A 1 84 ? 5.529 11.455 4.615 1.00 91.00 84 LYS A C 1
ATOM 688 O O . LYS A 1 84 ? 6.624 11.810 5.036 1.00 91.00 84 LYS A O 1
ATOM 693 N N . GLY A 1 85 ? 5.387 10.708 3.519 1.00 85.56 85 GLY A N 1
ATOM 694 C CA . GLY A 1 85 ? 6.502 10.200 2.720 1.00 85.56 85 GLY A CA 1
ATOM 695 C C . GLY A 1 85 ? 7.104 8.901 3.252 1.00 85.56 85 GLY A C 1
ATOM 696 O O . GLY A 1 85 ? 8.209 8.544 2.858 1.00 85.56 85 GLY A O 1
ATOM 697 N N . GLY A 1 86 ? 6.408 8.202 4.152 1.00 85.12 86 GLY A N 1
ATOM 698 C CA . GLY A 1 86 ? 6.837 6.898 4.632 1.00 85.12 86 GLY A CA 1
ATOM 699 C C . GLY A 1 86 ? 6.825 5.852 3.519 1.00 85.12 86 GLY A C 1
ATOM 700 O O . GLY A 1 86 ? 5.894 5.788 2.713 1.00 85.12 86 GLY A O 1
ATOM 701 N N . ASP A 1 87 ? 7.849 5.003 3.505 1.00 84.62 87 ASP A N 1
ATOM 702 C CA . ASP A 1 87 ? 7.946 3.914 2.539 1.00 84.62 87 ASP A CA 1
ATOM 703 C C . ASP A 1 87 ? 6.962 2.783 2.853 1.00 84.62 87 ASP A C 1
ATOM 705 O O . ASP A 1 87 ? 6.572 2.549 4.004 1.00 84.62 87 ASP A O 1
ATOM 709 N N . PHE A 1 88 ? 6.602 2.026 1.821 1.00 82.69 88 PHE A N 1
ATOM 710 C CA . PHE A 1 88 ? 5.834 0.794 1.947 1.00 82.69 88 PHE A CA 1
ATOM 711 C C . PHE A 1 88 ? 6.434 -0.322 1.100 1.00 82.69 88 PHE A C 1
ATOM 713 O O . PHE A 1 88 ? 7.157 -0.082 0.136 1.00 82.69 88 PHE A O 1
ATOM 720 N N . SER A 1 89 ? 6.127 -1.567 1.459 1.00 75.00 89 SER A N 1
ATOM 721 C CA . SER A 1 89 ? 6.625 -2.739 0.743 1.00 75.00 89 SER A CA 1
ATOM 722 C C . SER A 1 89 ? 5.498 -3.659 0.317 1.00 75.00 89 SER A C 1
ATOM 724 O O . SER A 1 89 ? 4.485 -3.786 0.999 1.00 75.00 89 SER A O 1
ATOM 726 N N . VAL A 1 90 ? 5.730 -4.344 -0.798 1.00 64.38 90 VAL A N 1
ATOM 727 C CA . VAL A 1 90 ? 4.825 -5.321 -1.413 1.00 64.38 90 VAL A CA 1
ATOM 728 C C . VAL A 1 90 ? 4.548 -6.508 -0.492 1.00 64.38 90 VAL A C 1
ATOM 730 O O . VAL A 1 90 ? 3.438 -7.026 -0.474 1.00 64.38 90 VAL A O 1
ATOM 733 N N . ASN A 1 91 ? 5.531 -6.873 0.327 1.00 65.19 91 ASN A N 1
ATOM 734 C CA . ASN A 1 91 ? 5.429 -7.942 1.322 1.00 65.19 91 ASN A CA 1
ATOM 735 C C . ASN A 1 91 ? 5.465 -7.379 2.751 1.00 65.19 91 ASN A C 1
ATOM 737 O O . ASN A 1 91 ? 5.905 -8.051 3.682 1.00 65.19 91 ASN A O 1
ATOM 741 N N . GLY A 1 92 ? 5.099 -6.104 2.911 1.00 63.38 92 GLY A N 1
ATOM 742 C CA . GLY A 1 92 ? 5.066 -5.446 4.207 1.00 63.38 92 GLY A CA 1
ATOM 743 C C . GLY A 1 92 ? 3.941 -5.976 5.106 1.00 63.38 92 GLY A C 1
ATOM 744 O O . GLY A 1 92 ? 3.083 -6.737 4.665 1.00 63.38 92 GLY A O 1
ATOM 745 N N . PRO A 1 93 ? 3.897 -5.535 6.373 1.00 57.75 93 PRO A N 1
ATOM 746 C CA . PRO A 1 93 ? 2.857 -5.945 7.320 1.00 57.75 93 PRO A CA 1
ATOM 747 C C . PRO A 1 93 ? 1.447 -5.509 6.887 1.00 57.75 93 PRO A C 1
ATOM 749 O O . PRO A 1 93 ? 0.458 -6.126 7.275 1.00 57.75 93 PRO A O 1
ATOM 752 N N . ALA A 1 94 ? 1.337 -4.467 6.058 1.00 61.78 94 ALA A N 1
ATOM 753 C CA . ALA A 1 94 ? 0.101 -4.158 5.360 1.00 61.78 94 ALA A CA 1
ATOM 754 C C . ALA A 1 94 ? -0.050 -5.130 4.181 1.00 61.78 94 ALA A C 1
ATOM 756 O O . ALA A 1 94 ? 0.714 -5.043 3.222 1.00 61.78 94 ALA A O 1
ATOM 757 N N . ASN A 1 95 ? -1.037 -6.031 4.249 1.00 60.91 95 ASN A N 1
ATOM 758 C CA . ASN A 1 95 ? -1.420 -6.930 3.152 1.00 60.91 95 ASN A CA 1
ATOM 759 C C . ASN A 1 95 ? -1.930 -6.116 1.948 1.00 60.91 95 ASN A C 1
ATOM 761 O O . ASN A 1 95 ? -3.134 -5.963 1.726 1.00 60.91 95 ASN A O 1
ATOM 765 N N . LEU A 1 96 ? -0.998 -5.557 1.182 1.00 65.94 96 LEU A N 1
ATOM 766 C CA . LEU A 1 96 ? -1.270 -4.829 -0.042 1.00 65.94 96 LEU A CA 1
ATOM 767 C C . LEU A 1 96 ? -1.615 -5.849 -1.123 1.00 65.94 96 LEU A C 1
ATOM 769 O O . LEU A 1 96 ? -0.797 -6.676 -1.522 1.00 65.94 96 LEU A O 1
ATOM 773 N N . ARG A 1 97 ? -2.855 -5.804 -1.605 1.00 62.84 97 ARG A N 1
ATOM 774 C CA . ARG A 1 97 ? -3.253 -6.557 -2.789 1.00 62.84 97 ARG A CA 1
ATOM 775 C C . ARG A 1 97 ? -2.774 -5.786 -4.008 1.00 62.84 97 ARG A C 1
ATOM 777 O O . ARG A 1 97 ? -3.292 -4.715 -4.324 1.00 62.84 97 ARG A O 1
ATOM 784 N N . PHE A 1 98 ? -1.773 -6.341 -4.677 1.00 59.31 98 PHE A N 1
ATOM 785 C CA . PHE A 1 98 ? -1.294 -5.838 -5.956 1.00 59.31 98 PHE A CA 1
ATOM 786 C C . PHE A 1 98 ? -2.237 -6.289 -7.054 1.00 59.31 98 PHE A C 1
ATOM 788 O O . PHE A 1 98 ? -2.567 -7.471 -7.159 1.00 59.31 98 PHE A O 1
ATOM 795 N N . THR A 1 99 ? -2.6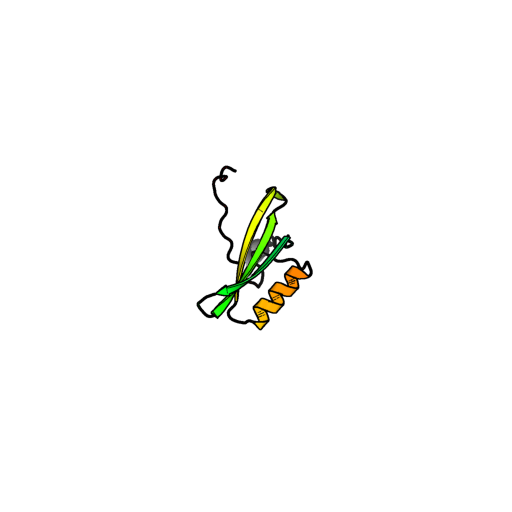43 -5.348 -7.897 1.00 57.00 99 THR A N 1
ATOM 796 C CA . THR A 1 99 ? -3.198 -5.707 -9.196 1.00 57.00 99 THR A CA 1
ATOM 797 C C . THR A 1 99 ? -2.035 -6.276 -10.018 1.00 57.00 99 THR A C 1
ATOM 799 O O . THR A 1 99 ? -1.019 -5.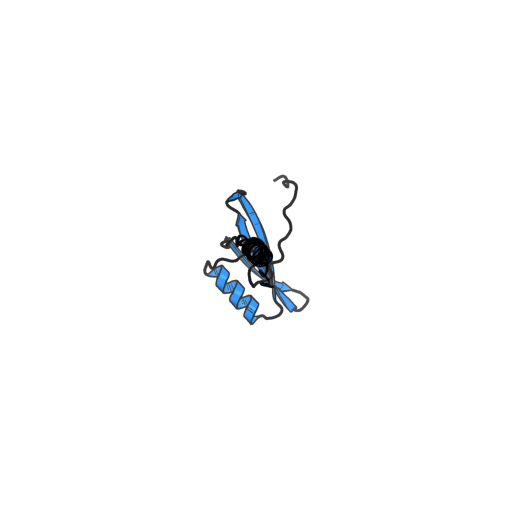585 -10.155 1.00 57.00 99 THR A O 1
ATOM 802 N N . PRO A 1 100 ? -2.102 -7.528 -10.508 1.00 49.12 100 PRO A N 1
ATOM 803 C CA . PRO A 1 100 ? -1.020 -8.102 -11.298 1.00 49.12 100 PRO A CA 1
ATOM 804 C C . PRO A 1 100 ? -0.728 -7.225 -12.528 1.00 49.12 100 PRO A C 1
ATOM 806 O O . PRO A 1 100 ? -1.642 -6.577 -13.049 1.00 49.12 100 PRO A O 1
ATOM 809 N N . PRO A 1 101 ? 0.540 -7.163 -12.976 1.00 49.16 101 PRO A N 1
ATOM 810 C CA . PRO A 1 101 ? 0.930 -6.325 -14.100 1.00 49.16 101 PRO A CA 1
ATOM 811 C C . PRO A 1 101 ? 0.102 -6.685 -15.333 1.00 49.16 101 PRO A C 1
ATOM 813 O O . PRO A 1 101 ? -0.112 -7.863 -15.624 1.00 49.16 101 PRO A O 1
ATOM 816 N N . LYS A 1 102 ? -0.341 -5.667 -16.076 1.00 52.31 102 LYS A N 1
ATOM 817 C CA . LYS A 1 102 ? -0.878 -5.898 -17.416 1.00 52.31 102 LYS A CA 1
ATOM 818 C C . LYS A 1 102 ? 0.250 -6.512 -18.243 1.00 52.31 102 LYS A C 1
ATOM 820 O O . LYS A 1 102 ? 1.322 -5.929 -18.352 1.00 52.31 102 LYS A O 1
ATOM 825 N N . THR A 1 103 ? 0.019 -7.689 -18.813 1.00 57.84 103 THR A N 1
ATOM 826 C CA . THR A 1 103 ? 0.993 -8.366 -19.684 1.00 57.84 103 THR A CA 1
ATOM 827 C C . THR A 1 103 ? 1.153 -7.671 -21.035 1.00 57.84 103 THR A C 1
ATOM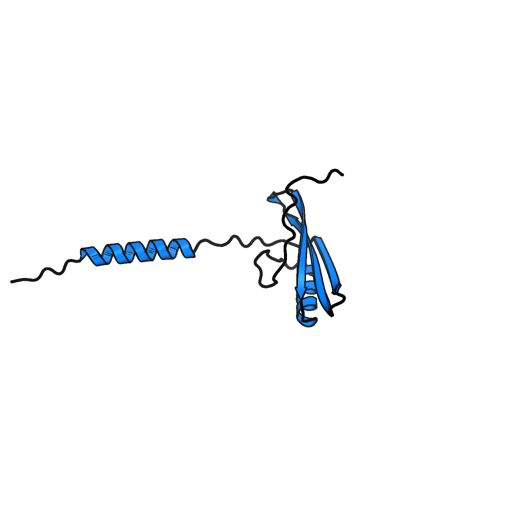 829 O O . THR A 1 103 ? 2.035 -8.032 -21.808 1.00 57.84 103 THR A O 1
ATOM 832 N N . GLN A 1 104 ? 0.309 -6.678 -21.324 1.00 49.38 104 GLN A N 1
ATOM 833 C CA . GLN A 1 104 ? 0.322 -5.909 -22.557 1.00 49.38 104 GLN A CA 1
ATOM 834 C C . GLN A 1 104 ? 0.142 -4.414 -22.256 1.00 49.38 104 GLN A C 1
ATOM 836 O O . GLN A 1 104 ? -0.660 -4.059 -21.382 1.00 49.38 104 GLN A O 1
ATOM 841 N N . PRO A 1 105 ? 0.864 -3.530 -22.965 1.00 48.47 105 PRO A N 1
ATOM 842 C CA . PRO A 1 105 ? 0.652 -2.095 -22.864 1.00 48.47 105 PRO A CA 1
ATOM 843 C C . PRO A 1 105 ? -0.757 -1.748 -23.354 1.00 48.47 105 PRO A C 1
ATOM 845 O O . PRO A 1 105 ? -1.168 -2.162 -24.436 1.00 48.47 105 PRO A O 1
ATOM 848 N N . THR A 1 106 ? -1.509 -0.980 -22.565 1.00 50.75 106 THR A N 1
ATOM 849 C CA . THR A 1 106 ? -2.721 -0.326 -23.076 1.00 50.75 106 THR A CA 1
ATOM 850 C C . THR A 1 106 ? -2.298 0.853 -23.954 1.00 50.75 106 THR A C 1
ATOM 852 O O . THR A 1 106 ? -1.494 1.658 -23.475 1.00 50.75 106 THR A O 1
ATOM 855 N N . PRO A 1 107 ? -2.784 0.960 -25.205 1.00 48.91 107 PRO A N 1
ATOM 856 C CA . PRO A 1 107 ? -2.525 2.132 -26.031 1.00 48.91 107 PRO A CA 1
ATOM 857 C C . PRO A 1 107 ? -3.098 3.383 -25.357 1.00 48.91 107 PRO A C 1
ATOM 859 O O . PRO A 1 107 ? -4.086 3.289 -24.622 1.00 48.91 107 PRO A O 1
ATOM 862 N N . TRP A 1 108 ? -2.402 4.503 -25.562 1.00 48.22 108 TRP A N 1
ATOM 863 C CA . TRP A 1 108 ? -2.730 5.819 -25.011 1.00 48.22 108 TRP A CA 1
ATOM 864 C C . TRP A 1 108 ? -4.079 6.330 -25.510 1.00 48.22 108 TRP A C 1
ATOM 866 O O . TRP A 1 108 ? -4.366 6.128 -26.712 1.00 48.22 108 TRP A O 1
#

Radius of gyration: 23.68 Å; chains: 1; bounding box: 60×67×47 Å

pLDDT: mean 72.62, std 16.74, range [42.09, 94.25]

Foldseek 3Di:
DDDPDDPVVVVVVVVVVVVVVVVVPPPPPFDWWAFPDWDWDQDPVRKIKIKTWTADVVVRDIFIKIFIGNDPVVSVVVRVCRVVRHIDTPPDPGVIDGDPDDPDDDDD